Protein AF-A0A849MLE1-F1 (afdb_monomer)

Radius of gyration: 20.06 Å; Cα contacts (8 Å, |Δi|>4): 125; chains: 1; bounding box: 53×53×59 Å

Solvent-accessible surface area (backbone atoms only — not comparable to full-atom values): 7529 Å² total; per-residue (Å²): 143,84,86,78,95,80,87,88,85,88,88,87,87,75,77,70,70,64,56,60,56,48,56,53,25,52,52,44,36,53,53,52,31,57,78,70,49,48,56,81,48,30,40,68,56,78,78,95,58,94,68,62,44,48,36,70,18,39,45,53,51,13,69,70,48,68,85,67,78,53,58,69,59,52,53,45,33,51,36,66,18,47,51,64,89,66,50,100,50,67,89,60,37,68,53,60,59,51,72,56,33,65,90,78,52,53,72,67,56,52,50,50,38,49,52,25,36,49,61,50,75,95,124

pLDDT: mean 81.87, std 16.37, range [41.66, 96.5]

Secondary structure (DSSP, 8-state):
-------------SSHHHHHHHHHHHHHHHHHHHHTTGGGT--SS--SSSSPPSS--HHHHHHHHTTT--HHHHHHHHHH--BTTB-TTTTT-----PPP-BTTB-HHHHHHHHHHHHT----

Sequence (123 aa):
MKKNKMIKLLFAMTTTLLMNNVIAAEGEIEQLSVEHGCVTCHSVTQQKTDAKPVAPSFIDIAKRFHAEGDYEYLVNIIKYGSNPYKSDWKGKITGAAMPPNKGIMSDFEINKLLVAILSLDNK

Structure (mmCIF, N/CA/C/O backbone):
data_AF-A0A849MLE1-F1
#
_entry.id   AF-A0A849MLE1-F1
#
loop_
_atom_site.group_PDB
_atom_site.id
_atom_site.type_symbol
_atom_site.label_atom_id
_atom_site.label_alt_id
_atom_site.label_comp_id
_atom_site.label_asym_id
_atom_site.label_entity_id
_atom_site.label_seq_id
_atom_site.pdbx_PDB_ins_code
_atom_site.Cartn_x
_atom_site.Cartn_y
_atom_site.Cartn_z
_atom_site.occupancy
_atom_site.B_iso_or_equiv
_atom_site.auth_seq_id
_atom_site.auth_comp_id
_atom_site.auth_asym_id
_atom_site.auth_atom_id
_atom_site.pdbx_PDB_model_num
ATOM 1 N N . MET A 1 1 ? -36.958 37.663 -43.784 1.00 43.38 1 MET A N 1
ATOM 2 C CA . MET A 1 1 ? -36.032 36.544 -43.483 1.00 43.38 1 MET A CA 1
ATOM 3 C C . MET A 1 1 ? -34.776 37.079 -42.797 1.00 43.38 1 MET A C 1
ATOM 5 O O . MET A 1 1 ? -33.970 37.690 -43.477 1.00 43.38 1 MET A O 1
ATOM 9 N N . LYS A 1 2 ? -34.608 36.884 -41.481 1.00 41.94 2 LYS A N 1
ATOM 10 C CA . LYS A 1 2 ? -33.319 36.973 -40.754 1.00 41.94 2 LYS A CA 1
ATOM 11 C C . LYS A 1 2 ? -33.474 36.154 -39.465 1.00 41.94 2 LYS A C 1
ATOM 13 O O . LYS A 1 2 ? -34.147 36.591 -38.541 1.00 41.94 2 LYS A O 1
ATOM 18 N N . LYS A 1 3 ? -32.963 34.918 -39.472 1.00 49.25 3 LYS A N 1
ATOM 19 C CA . LYS A 1 3 ? -33.104 33.940 -38.382 1.00 49.25 3 LYS A CA 1
ATOM 20 C C . LYS A 1 3 ? -31.919 34.046 -37.407 1.00 49.25 3 LYS A C 1
ATOM 22 O O . LYS A 1 3 ? -30.772 33.904 -37.810 1.00 49.25 3 LYS A O 1
ATOM 27 N N . ASN A 1 4 ? -32.267 34.306 -36.149 1.00 48.09 4 ASN A N 1
ATOM 28 C CA . ASN A 1 4 ? -31.724 33.799 -34.884 1.00 48.09 4 ASN A CA 1
ATOM 29 C C . ASN A 1 4 ? -30.201 33.849 -34.632 1.00 48.09 4 ASN A C 1
ATOM 31 O O . ASN A 1 4 ? -29.482 32.873 -34.823 1.00 48.09 4 ASN A O 1
ATOM 35 N N . LYS A 1 5 ? -29.752 34.950 -34.012 1.00 53.31 5 LYS A N 1
ATOM 36 C CA . LYS A 1 5 ? -28.573 34.986 -33.128 1.00 53.31 5 LYS A CA 1
ATOM 37 C C . LYS A 1 5 ? -28.968 34.450 -31.745 1.00 53.31 5 LYS A C 1
ATOM 39 O O . LYS A 1 5 ? -29.315 35.255 -30.893 1.00 53.31 5 LYS A O 1
ATOM 44 N N . MET A 1 6 ? -28.980 33.138 -31.501 1.00 54.56 6 MET A N 1
ATOM 45 C CA . MET A 1 6 ? -29.232 32.656 -30.127 1.00 54.56 6 MET A CA 1
ATOM 46 C C . MET A 1 6 ? -28.788 31.215 -29.833 1.00 54.56 6 MET A C 1
ATOM 48 O O . MET A 1 6 ? -29.505 30.477 -29.176 1.00 54.56 6 MET A O 1
ATOM 52 N N . ILE A 1 7 ? -27.612 30.785 -30.301 1.00 52.28 7 ILE A N 1
ATOM 53 C CA . ILE A 1 7 ? -27.029 29.497 -29.870 1.00 52.28 7 ILE A CA 1
ATOM 54 C C . ILE A 1 7 ? -25.506 29.640 -29.755 1.00 52.28 7 ILE A C 1
ATOM 56 O O . ILE A 1 7 ? -24.763 29.226 -30.637 1.00 52.28 7 ILE A O 1
ATOM 60 N N . LYS A 1 8 ? -25.029 30.292 -28.691 1.00 45.34 8 LYS A N 1
ATOM 61 C CA . LYS A 1 8 ? -23.624 30.230 -28.242 1.00 45.34 8 LYS A CA 1
ATOM 62 C C . LYS A 1 8 ? -23.557 30.469 -26.736 1.00 45.34 8 LYS A C 1
ATOM 64 O O . LYS A 1 8 ? -23.021 31.475 -26.295 1.00 45.34 8 LYS A O 1
ATOM 69 N N . LEU A 1 9 ? -24.149 29.581 -25.947 1.00 52.38 9 LEU A N 1
ATOM 70 C CA . LEU A 1 9 ? -23.859 29.509 -24.517 1.00 52.38 9 LEU A CA 1
ATOM 71 C C . LEU A 1 9 ? -24.398 28.182 -23.992 1.00 52.38 9 LEU A C 1
ATOM 73 O O . LEU A 1 9 ? -25.568 28.126 -23.671 1.00 52.38 9 LEU A O 1
ATOM 77 N N . LEU A 1 10 ? -23.611 27.104 -24.012 1.00 50.69 10 LEU A N 1
ATOM 78 C CA . LEU A 1 10 ? -23.817 25.900 -23.184 1.00 50.69 10 LEU A CA 1
ATOM 79 C C . LEU A 1 10 ? -22.711 24.877 -23.512 1.00 50.69 10 LEU A C 1
ATOM 81 O O . LEU A 1 10 ? -22.955 23.845 -24.124 1.00 50.69 10 LEU A O 1
ATOM 85 N N . PHE A 1 11 ? -21.457 25.190 -23.173 1.00 51.34 11 PHE A N 1
ATOM 86 C CA . PHE A 1 11 ? -20.394 24.176 -23.122 1.00 51.34 11 PHE A CA 1
ATOM 87 C C . PHE A 1 11 ? -19.240 24.639 -22.223 1.00 51.34 11 PHE A C 1
ATOM 89 O O . PHE A 1 11 ? -18.154 24.942 -22.700 1.00 51.34 11 PHE A O 1
ATOM 96 N N . ALA A 1 12 ? -19.489 24.788 -20.920 1.00 52.38 12 ALA A N 1
ATOM 97 C CA . ALA A 1 12 ? -18.423 25.041 -19.945 1.00 52.38 12 ALA A CA 1
ATOM 98 C C . ALA A 1 12 ? -18.896 24.757 -18.510 1.00 52.38 12 ALA A C 1
ATOM 100 O O . ALA A 1 12 ? -18.948 25.673 -17.697 1.00 52.38 12 ALA A O 1
ATOM 101 N N . MET A 1 13 ? -19.307 23.523 -18.184 1.00 53.38 13 MET A N 1
ATOM 102 C CA . MET A 1 13 ? -19.577 23.174 -16.779 1.00 53.38 13 MET A CA 1
ATOM 103 C C . MET A 1 13 ? -19.587 21.662 -16.513 1.00 53.38 13 MET A C 1
ATOM 105 O O . MET A 1 13 ? -20.597 21.113 -16.098 1.00 53.38 13 MET A O 1
ATOM 109 N N . THR A 1 14 ? -18.483 20.955 -16.763 1.00 49.88 14 THR A N 1
ATOM 110 C CA . THR A 1 14 ? -18.361 19.542 -16.327 1.00 49.88 14 THR A CA 1
ATOM 111 C C . THR A 1 14 ? -16.978 19.138 -15.808 1.00 49.88 14 THR A C 1
ATOM 113 O O . THR A 1 14 ? -16.848 18.065 -15.231 1.00 49.88 14 THR A O 1
ATOM 116 N N . THR A 1 15 ? -15.943 19.974 -15.913 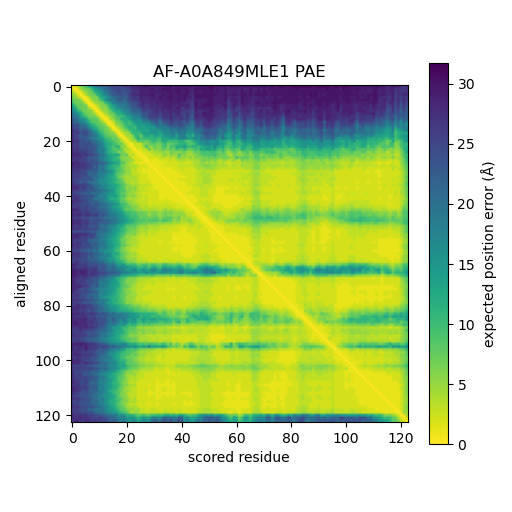1.00 51.53 15 THR A N 1
ATOM 117 C CA . THR A 1 15 ? -14.569 19.591 -15.531 1.00 51.53 15 THR A CA 1
ATOM 118 C C . THR A 1 15 ? -14.224 19.750 -14.046 1.00 51.53 15 THR A C 1
ATOM 120 O O . THR A 1 15 ? -13.196 19.237 -13.614 1.00 51.53 15 THR A O 1
ATOM 123 N N . THR A 1 16 ? -15.056 20.406 -13.234 1.00 52.31 16 THR A N 1
ATOM 124 C CA . THR A 1 16 ? -14.696 20.750 -11.844 1.00 52.31 16 THR A CA 1
ATOM 125 C C . THR A 1 16 ? -14.888 19.608 -10.837 1.00 52.31 16 THR A C 1
ATOM 127 O O . THR A 1 16 ? -14.253 19.613 -9.788 1.00 52.31 16 THR A O 1
ATOM 130 N N . LEU A 1 17 ? -15.734 18.611 -11.127 1.00 52.28 17 LEU A N 1
ATOM 131 C CA . LEU A 1 17 ? -16.076 17.564 -10.149 1.00 52.28 17 LEU A CA 1
ATOM 132 C C . LEU A 1 17 ? -14.972 16.507 -9.969 1.00 52.28 17 LEU A C 1
ATOM 134 O O . LEU A 1 17 ? -14.841 15.929 -8.893 1.00 52.28 17 LEU A O 1
ATOM 138 N N . LEU A 1 18 ? -14.165 16.262 -11.005 1.00 53.25 18 LEU A N 1
ATOM 139 C CA . LEU A 1 18 ? -13.108 15.245 -10.964 1.00 53.25 18 LEU A CA 1
ATOM 140 C C . LEU A 1 18 ? -11.900 15.693 -10.130 1.00 53.25 18 LEU A C 1
ATOM 142 O O . LEU A 1 18 ? -11.274 14.867 -9.478 1.00 53.25 18 LEU A O 1
ATOM 146 N N . MET A 1 19 ? -11.593 16.994 -10.090 1.00 56.50 19 MET A N 1
ATOM 147 C CA . MET A 1 19 ? -10.406 17.486 -9.375 1.00 56.50 19 MET A CA 1
ATOM 148 C C . MET A 1 19 ? -10.553 17.450 -7.850 1.00 56.50 19 MET A C 1
ATOM 150 O O . MET A 1 19 ? -9.574 17.189 -7.158 1.00 56.50 19 MET A O 1
ATOM 154 N N . ASN A 1 20 ? -11.766 17.635 -7.320 1.00 60.75 20 ASN A N 1
ATOM 155 C CA . ASN A 1 20 ? -11.996 17.600 -5.870 1.00 60.75 20 ASN A CA 1
ATOM 156 C C . ASN A 1 20 ? -11.761 16.206 -5.269 1.00 60.75 20 ASN A C 1
ATOM 158 O O . ASN A 1 20 ? -11.248 16.101 -4.160 1.00 60.75 20 ASN A O 1
ATOM 162 N N . ASN A 1 21 ? -12.110 15.145 -6.003 1.00 61.41 21 ASN A N 1
ATOM 163 C CA . ASN A 1 21 ? -11.928 13.772 -5.528 1.00 61.41 21 ASN A CA 1
ATOM 164 C C . ASN A 1 21 ? -10.449 13.357 -5.513 1.00 61.41 21 ASN A C 1
ATOM 166 O O . ASN A 1 21 ? -10.034 12.641 -4.609 1.00 61.41 21 ASN A O 1
ATOM 170 N N . VAL A 1 22 ? -9.643 13.850 -6.461 1.00 67.31 22 VAL A N 1
ATOM 171 C CA . VAL A 1 22 ? -8.198 13.565 -6.510 1.00 67.31 22 VAL A CA 1
ATOM 172 C C . VAL A 1 22 ? -7.466 14.225 -5.340 1.00 67.31 22 VAL A C 1
ATOM 174 O O . VAL A 1 22 ? -6.704 13.555 -4.656 1.00 67.31 22 VAL A O 1
ATOM 177 N N . ILE A 1 23 ? -7.749 15.500 -5.050 1.00 69.56 23 ILE A N 1
ATOM 178 C CA . ILE A 1 23 ? -7.109 16.222 -3.934 1.00 69.56 23 ILE A CA 1
ATOM 179 C C . ILE A 1 23 ? -7.458 15.572 -2.585 1.00 69.56 23 ILE A C 1
ATOM 181 O O . ILE A 1 23 ? -6.599 15.443 -1.715 1.00 69.56 23 ILE A O 1
ATOM 185 N N . ALA A 1 24 ? -8.711 15.140 -2.409 1.00 71.81 24 ALA A N 1
ATOM 186 C CA . ALA A 1 24 ? -9.130 14.435 -1.201 1.00 71.81 24 ALA A CA 1
ATOM 187 C C . ALA A 1 24 ? -8.426 13.074 -1.057 1.00 71.81 24 ALA A C 1
ATOM 189 O O . ALA A 1 24 ? -7.926 12.765 0.021 1.00 71.81 24 ALA A O 1
ATOM 190 N N . ALA A 1 25 ? -8.326 12.296 -2.141 1.00 76.31 25 ALA A N 1
ATOM 191 C CA . ALA A 1 25 ? -7.626 11.012 -2.131 1.00 76.31 25 ALA A CA 1
ATOM 192 C C . ALA A 1 25 ? -6.124 11.171 -1.834 1.00 76.31 25 ALA A C 1
ATOM 194 O O . ALA A 1 25 ? -5.580 10.424 -1.025 1.00 76.31 25 ALA A O 1
ATOM 195 N N . GLU A 1 26 ? -5.457 12.162 -2.431 1.00 77.31 26 GLU A N 1
ATOM 196 C CA . GLU A 1 26 ? -4.043 12.454 -2.164 1.00 77.31 26 GLU A CA 1
ATOM 197 C C . GLU A 1 26 ? -3.799 12.809 -0.691 1.00 77.31 26 GLU A C 1
ATOM 199 O O . GLU A 1 26 ? -2.882 12.258 -0.080 1.00 77.31 26 GLU A O 1
ATOM 204 N N . GLY A 1 27 ? -4.653 13.650 -0.094 1.00 83.75 27 GLY A N 1
ATOM 205 C CA . GLY A 1 27 ? -4.554 14.000 1.327 1.00 83.75 27 GLY A CA 1
ATOM 206 C C . GLY A 1 27 ? -4.790 12.812 2.267 1.00 83.75 27 GLY A C 1
ATOM 207 O O . GLY A 1 27 ? -4.111 12.679 3.284 1.00 83.75 27 GLY A O 1
ATOM 208 N N . GLU A 1 28 ? -5.716 11.912 1.925 1.00 87.25 28 GLU A N 1
ATOM 209 C CA . GLU A 1 28 ? -5.966 10.692 2.705 1.00 87.25 28 GLU A CA 1
ATOM 210 C C . GLU A 1 28 ? -4.815 9.689 2.611 1.00 87.25 28 GLU A C 1
ATOM 212 O O . GLU A 1 28 ? -4.440 9.090 3.624 1.00 87.25 28 GLU A O 1
ATOM 217 N N . ILE A 1 29 ? -4.234 9.530 1.416 1.00 88.12 29 ILE A N 1
ATOM 218 C CA . ILE A 1 29 ? -3.031 8.722 1.224 1.00 88.12 29 ILE A CA 1
ATOM 219 C C . ILE A 1 29 ? -1.906 9.303 2.065 1.00 88.12 29 ILE A C 1
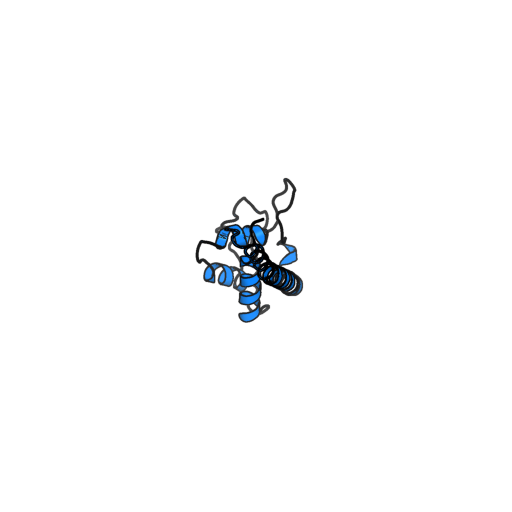ATOM 221 O O . ILE A 1 29 ? -1.323 8.561 2.846 1.00 88.12 29 ILE A O 1
ATOM 225 N N . GLU A 1 30 ? -1.609 10.598 1.952 1.00 91.44 30 GLU A N 1
ATOM 226 C CA . GLU A 1 30 ? -0.531 11.240 2.708 1.00 91.44 30 GLU A CA 1
ATOM 227 C C . GLU A 1 30 ? -0.689 11.010 4.215 1.00 91.44 30 GLU A C 1
ATOM 229 O O . GLU A 1 30 ? 0.222 10.477 4.848 1.00 91.44 30 GLU A O 1
ATOM 234 N N . GLN A 1 31 ? -1.860 11.319 4.776 1.00 92.75 31 GLN A N 1
ATOM 235 C CA . GLN A 1 31 ? -2.091 11.217 6.214 1.00 92.75 31 GLN A CA 1
ATOM 236 C C . GLN A 1 31 ? -1.914 9.782 6.735 1.00 92.75 31 GLN A C 1
ATOM 238 O O . GLN A 1 31 ? -1.069 9.535 7.598 1.00 92.75 31 GLN A O 1
ATOM 243 N N . LEU A 1 32 ? -2.685 8.826 6.207 1.00 94.31 32 LEU A N 1
ATOM 244 C CA . LEU A 1 32 ? -2.712 7.460 6.744 1.00 94.31 32 LEU A CA 1
ATOM 245 C C . LEU A 1 32 ? -1.432 6.686 6.412 1.00 94.31 32 LEU A C 1
ATOM 247 O O . LEU A 1 32 ? -0.966 5.878 7.216 1.00 94.31 32 LEU A O 1
ATOM 251 N N . SER A 1 33 ? -0.834 6.929 5.241 1.00 92.94 33 SER A N 1
ATOM 252 C CA . SER A 1 33 ? 0.397 6.234 4.850 1.00 92.94 33 SER A CA 1
ATOM 253 C C . SER A 1 33 ? 1.622 6.709 5.635 1.00 92.94 33 SER A C 1
ATOM 255 O O . SER A 1 33 ? 2.539 5.914 5.850 1.00 92.94 33 SER A O 1
ATOM 257 N N . VAL A 1 34 ? 1.641 7.967 6.091 1.00 93.94 34 VAL A N 1
ATOM 258 C CA . VAL A 1 34 ? 2.678 8.486 6.993 1.00 93.94 34 VAL A CA 1
ATOM 259 C C . VAL A 1 34 ? 2.451 7.981 8.415 1.00 93.94 34 VAL A C 1
ATOM 261 O O . VAL A 1 34 ? 3.381 7.445 9.014 1.00 93.94 34 VAL A O 1
ATOM 264 N N . GLU A 1 35 ? 1.226 8.095 8.934 1.00 95.00 35 GLU A N 1
ATOM 265 C CA . GLU A 1 35 ? 0.878 7.703 10.307 1.00 95.00 35 GLU A CA 1
ATOM 266 C C . GLU A 1 35 ? 1.183 6.227 10.595 1.00 95.00 35 GLU A C 1
ATOM 268 O O . GLU A 1 35 ? 1.726 5.894 11.649 1.00 95.00 35 GLU A O 1
ATOM 273 N N . HIS A 1 36 ? 0.918 5.346 9.628 1.00 94.62 36 HIS A N 1
ATOM 274 C CA . HIS A 1 36 ? 1.161 3.908 9.762 1.00 94.62 36 HIS A CA 1
ATOM 275 C C . HIS A 1 36 ? 2.455 3.429 9.083 1.00 94.62 36 HIS A C 1
ATOM 277 O O . HIS A 1 36 ? 2.679 2.227 8.946 1.00 94.62 36 HIS A O 1
ATOM 283 N N . GLY A 1 37 ? 3.327 4.348 8.650 1.00 93.12 37 GLY A N 1
ATOM 284 C CA . GLY A 1 37 ? 4.651 4.020 8.109 1.00 93.12 37 GLY A CA 1
ATOM 285 C C . GLY A 1 37 ? 4.647 3.288 6.762 1.00 93.12 37 GLY A C 1
ATOM 286 O O . GLY A 1 37 ? 5.667 2.731 6.355 1.00 93.12 37 GLY A O 1
ATOM 287 N N . CYS A 1 38 ? 3.535 3.286 6.023 1.00 95.12 38 CYS A N 1
ATOM 288 C CA . CYS A 1 38 ? 3.456 2.650 4.707 1.00 95.12 38 CYS A CA 1
ATOM 289 C C . CYS A 1 38 ? 4.475 3.260 3.724 1.00 95.12 38 CYS A C 1
ATOM 291 O O . CYS A 1 38 ? 5.067 2.543 2.910 1.00 95.12 38 CYS A O 1
ATOM 293 N N . VAL A 1 39 ? 4.735 4.568 3.844 1.00 94.50 39 VAL A N 1
ATOM 294 C CA . VAL A 1 39 ? 5.693 5.301 2.994 1.00 94.50 39 VAL A CA 1
ATOM 295 C C . VAL A 1 39 ? 7.160 4.945 3.235 1.00 94.50 39 VAL A C 1
ATOM 297 O O . VAL A 1 39 ? 8.024 5.349 2.461 1.00 94.50 39 VAL A O 1
ATOM 300 N N . THR A 1 40 ? 7.474 4.158 4.269 1.00 93.44 40 THR A N 1
ATOM 301 C CA . THR A 1 40 ? 8.834 3.633 4.470 1.00 93.44 40 THR A CA 1
ATOM 302 C C . THR A 1 40 ? 9.259 2.711 3.324 1.00 93.44 40 THR A C 1
ATOM 304 O O . THR A 1 40 ? 10.439 2.654 2.984 1.00 93.44 40 THR A O 1
ATOM 307 N N . CYS A 1 41 ? 8.302 2.012 2.707 1.00 94.50 41 CYS A N 1
ATOM 308 C CA . CYS A 1 41 ? 8.569 1.063 1.624 1.00 94.50 41 CYS A CA 1
ATOM 309 C C . CYS A 1 41 ? 7.833 1.409 0.324 1.00 94.50 41 CYS A C 1
ATOM 311 O O . CYS A 1 41 ? 8.325 1.074 -0.756 1.00 94.50 41 CYS A O 1
ATOM 313 N N . HIS A 1 42 ? 6.664 2.049 0.417 1.00 94.50 42 HIS A N 1
ATOM 314 C CA . HIS A 1 42 ? 5.839 2.412 -0.731 1.00 94.50 42 HIS A CA 1
ATOM 315 C C . HIS A 1 42 ? 6.034 3.876 -1.114 1.00 94.50 42 HIS A C 1
ATOM 317 O O . HIS A 1 42 ? 5.972 4.770 -0.278 1.00 94.50 42 HIS A O 1
ATOM 323 N N . SER A 1 43 ? 6.203 4.138 -2.404 1.00 93.31 43 SER A N 1
ATOM 324 C CA . SER A 1 43 ? 6.086 5.485 -2.957 1.00 93.31 43 SER A CA 1
ATOM 325 C C . SER A 1 43 ? 4.680 5.710 -3.511 1.00 93.31 43 SER A C 1
ATOM 327 O O . SER A 1 43 ? 4.014 4.769 -3.940 1.00 93.31 43 SER A O 1
ATOM 329 N N . VAL A 1 44 ? 4.227 6.965 -3.561 1.00 91.31 44 VAL A N 1
ATOM 330 C CA . VAL A 1 44 ? 2.968 7.299 -4.252 1.00 91.31 44 VAL A CA 1
ATOM 331 C C . VAL A 1 44 ? 3.101 6.992 -5.747 1.00 91.31 44 VAL A C 1
ATOM 333 O O . VAL A 1 44 ? 2.279 6.282 -6.321 1.00 91.31 44 VAL A O 1
ATOM 336 N N . THR A 1 45 ? 4.187 7.463 -6.363 1.00 90.56 45 THR A N 1
ATOM 337 C CA . THR A 1 45 ? 4.485 7.312 -7.793 1.00 90.56 45 THR A CA 1
ATOM 338 C C . THR A 1 45 ? 5.607 6.304 -8.043 1.00 90.56 45 THR A C 1
ATOM 340 O O . THR A 1 45 ? 6.354 5.942 -7.133 1.00 90.56 45 THR A O 1
ATOM 343 N N . GLN A 1 46 ? 5.748 5.840 -9.286 1.00 86.94 46 GLN A N 1
ATOM 344 C CA . GLN A 1 46 ? 6.861 4.975 -9.684 1.00 86.94 46 GLN A CA 1
ATOM 345 C C . GLN A 1 46 ? 8.211 5.694 -9.538 1.00 86.94 46 GLN A C 1
ATOM 347 O O . GLN A 1 46 ? 8.350 6.870 -9.887 1.00 86.94 46 GLN A O 1
ATOM 352 N N . GLN A 1 47 ? 9.230 4.969 -9.074 1.00 83.56 47 GLN A N 1
ATOM 353 C CA . GLN A 1 47 ? 10.600 5.478 -9.042 1.00 83.56 47 GLN A CA 1
ATOM 354 C C . GLN A 1 47 ? 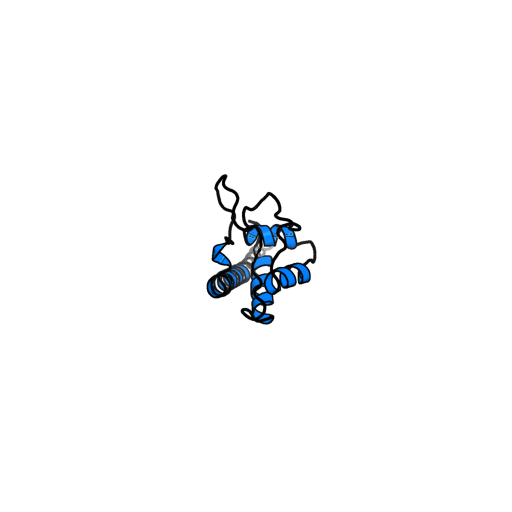11.159 5.584 -10.467 1.00 83.56 47 GLN A C 1
ATOM 356 O O . GLN A 1 47 ? 11.054 4.649 -11.254 1.00 83.56 47 GLN A O 1
ATOM 361 N N . LYS A 1 48 ? 11.798 6.712 -10.796 1.00 85.44 48 LYS A N 1
ATOM 362 C CA . LYS A 1 48 ? 12.441 6.948 -12.103 1.00 85.44 48 LYS A CA 1
ATOM 363 C C . LYS A 1 48 ? 13.903 6.492 -12.104 1.00 85.44 48 LYS A C 1
ATOM 365 O O . LYS A 1 48 ? 14.791 7.253 -12.474 1.00 85.44 48 LYS A O 1
ATOM 370 N N . THR A 1 49 ? 14.160 5.287 -11.606 1.00 88.06 49 THR A N 1
ATOM 371 C CA . THR A 1 49 ? 15.511 4.720 -11.510 1.00 88.06 49 THR A CA 1
ATOM 372 C C . THR A 1 49 ? 15.496 3.280 -12.000 1.00 88.06 49 THR A C 1
ATOM 374 O O . THR A 1 49 ? 14.467 2.618 -11.892 1.00 88.06 49 THR A O 1
ATOM 377 N N . ASP A 1 50 ? 16.640 2.775 -12.458 1.00 85.50 50 ASP A N 1
ATOM 378 C CA . ASP A 1 50 ? 16.776 1.369 -12.865 1.00 85.50 50 ASP A CA 1
ATOM 379 C C . ASP A 1 50 ? 16.789 0.394 -11.670 1.00 85.50 50 ASP A C 1
ATOM 381 O O . ASP A 1 50 ? 16.700 -0.824 -11.845 1.00 85.50 50 ASP A O 1
ATOM 385 N N . ALA A 1 51 ? 16.900 0.907 -10.438 1.00 90.06 51 ALA A N 1
ATOM 386 C CA . ALA A 1 51 ? 16.818 0.094 -9.236 1.00 90.06 51 ALA A CA 1
ATOM 387 C C . ALA A 1 51 ? 15.371 -0.351 -8.976 1.00 90.06 51 ALA A C 1
ATOM 389 O O . ALA A 1 51 ? 14.424 0.430 -9.064 1.00 90.06 51 ALA A O 1
ATOM 390 N N . LYS A 1 52 ? 15.204 -1.623 -8.599 1.00 91.00 52 LYS A N 1
ATOM 391 C CA . LYS A 1 52 ? 13.900 -2.157 -8.194 1.00 91.00 52 LYS A CA 1
ATOM 392 C C . LYS A 1 52 ? 13.463 -1.524 -6.866 1.00 91.00 52 LYS A C 1
ATOM 394 O O . LYS A 1 52 ? 14.247 -1.558 -5.911 1.00 91.00 52 LYS A O 1
ATOM 399 N N . PRO A 1 53 ? 12.221 -1.023 -6.760 1.00 92.31 53 PRO A N 1
ATOM 400 C CA . PRO A 1 53 ? 11.729 -0.434 -5.522 1.00 92.31 53 PRO A CA 1
ATOM 401 C C . PRO A 1 53 ? 11.548 -1.501 -4.432 1.00 92.31 53 PRO A C 1
ATOM 403 O O . PRO A 1 53 ? 11.459 -2.699 -4.717 1.00 92.31 53 PRO A O 1
ATOM 406 N N . VAL A 1 54 ? 11.485 -1.071 -3.169 1.00 93.00 54 VAL A N 1
ATOM 407 C CA . VAL A 1 54 ? 11.267 -1.974 -2.023 1.00 93.00 54 VAL A CA 1
ATOM 408 C C . VAL A 1 54 ? 9.871 -2.590 -2.073 1.00 93.00 54 VAL A C 1
ATOM 410 O O . VAL A 1 54 ? 9.724 -3.793 -1.878 1.00 93.00 54 VAL A O 1
ATOM 413 N N . ALA A 1 55 ? 8.860 -1.791 -2.396 1.00 93.69 55 ALA A N 1
ATOM 414 C CA . ALA A 1 55 ? 7.477 -2.216 -2.553 1.00 93.69 55 ALA A CA 1
ATOM 415 C C . ALA A 1 55 ? 6.867 -1.552 -3.806 1.00 93.69 55 ALA A C 1
ATOM 417 O O . ALA A 1 55 ? 7.453 -0.600 -4.330 1.00 93.69 55 ALA A O 1
ATOM 418 N N . PRO A 1 56 ? 5.736 -2.046 -4.345 1.00 93.31 56 PRO A N 1
ATOM 419 C CA . PRO A 1 56 ? 5.087 -1.396 -5.484 1.00 93.31 56 PRO A CA 1
ATOM 420 C C . PRO A 1 56 ? 4.624 0.015 -5.114 1.00 93.31 56 PRO A C 1
ATOM 422 O O . PRO A 1 56 ? 4.239 0.260 -3.968 1.00 93.31 56 PRO A O 1
ATOM 425 N N . SER A 1 57 ? 4.617 0.936 -6.078 1.00 94.62 57 SER A N 1
ATOM 426 C CA . SER A 1 57 ? 4.031 2.253 -5.828 1.00 94.62 57 SER A CA 1
ATOM 427 C C . SER A 1 57 ? 2.512 2.153 -5.649 1.00 94.62 57 SER A C 1
ATOM 429 O O . SER A 1 57 ? 1.884 1.216 -6.149 1.00 94.62 57 SER A O 1
ATOM 431 N N . PHE A 1 58 ? 1.894 3.117 -4.965 1.00 94.44 58 PHE A N 1
ATOM 432 C CA . PHE A 1 58 ? 0.433 3.160 -4.845 1.00 94.44 58 PHE A CA 1
ATOM 433 C C . PHE A 1 58 ? -0.247 3.272 -6.214 1.00 94.44 58 PHE A C 1
ATOM 435 O O . PHE A 1 58 ? -1.253 2.604 -6.438 1.00 94.44 58 PHE A O 1
ATOM 442 N N . ILE A 1 59 ? 0.350 3.997 -7.167 1.00 92.44 59 ILE A N 1
ATOM 443 C CA . ILE A 1 59 ? -0.125 4.018 -8.559 1.00 92.44 59 ILE A CA 1
ATOM 444 C C . ILE A 1 59 ? -0.037 2.633 -9.217 1.00 92.44 59 ILE A C 1
ATOM 446 O O . ILE A 1 59 ? -0.945 2.254 -9.951 1.00 92.44 59 ILE A O 1
ATOM 450 N N . ASP A 1 60 ? 1.019 1.851 -8.975 1.00 91.94 60 ASP A N 1
ATOM 451 C CA . ASP A 1 60 ? 1.103 0.488 -9.524 1.00 91.94 60 ASP A CA 1
ATOM 452 C C . ASP A 1 60 ? 0.028 -0.426 -8.938 1.00 91.94 60 ASP A C 1
ATOM 454 O O . ASP A 1 60 ? -0.573 -1.217 -9.666 1.00 91.94 60 ASP A O 1
ATOM 458 N N . ILE A 1 61 ? -0.231 -0.302 -7.633 1.00 92.81 61 ILE A N 1
ATOM 459 C CA . ILE A 1 61 ? -1.307 -1.026 -6.950 1.00 92.81 61 ILE A CA 1
ATOM 460 C C . ILE A 1 61 ? -2.657 -0.645 -7.567 1.00 92.81 61 ILE A C 1
ATOM 462 O O . ILE A 1 61 ? -3.403 -1.533 -7.975 1.00 92.81 61 ILE A O 1
ATOM 466 N N . ALA A 1 62 ? -2.942 0.651 -7.714 1.00 92.25 62 ALA A N 1
ATOM 467 C CA . ALA A 1 62 ? -4.162 1.132 -8.357 1.00 92.25 62 ALA A CA 1
ATOM 468 C C . ALA A 1 62 ? -4.310 0.544 -9.769 1.00 92.25 62 ALA A C 1
ATOM 470 O O . ALA A 1 62 ? -5.299 -0.123 -10.062 1.00 92.25 62 ALA A O 1
ATOM 471 N N . LYS A 1 63 ? -3.273 0.662 -10.610 1.00 89.81 63 LYS A N 1
ATOM 472 C CA . LYS A 1 63 ? -3.236 0.097 -11.973 1.00 89.81 63 LYS A CA 1
ATOM 473 C C . LYS A 1 63 ? -3.537 -1.394 -12.012 1.00 89.81 63 LYS A C 1
ATOM 475 O O . LYS A 1 63 ? -4.271 -1.845 -12.887 1.00 89.81 63 LYS A O 1
ATOM 480 N N . ARG A 1 64 ? -2.943 -2.156 -11.094 1.00 89.19 64 ARG A N 1
ATOM 481 C CA . ARG A 1 64 ? -3.078 -3.614 -11.037 1.00 89.19 64 ARG A CA 1
ATOM 482 C C . ARG A 1 64 ? -4.494 -4.042 -10.658 1.00 89.19 64 ARG A C 1
ATOM 484 O O . ARG A 1 64 ? -4.980 -5.007 -11.236 1.00 89.19 64 ARG A O 1
ATOM 491 N N . PHE A 1 65 ? -5.123 -3.353 -9.705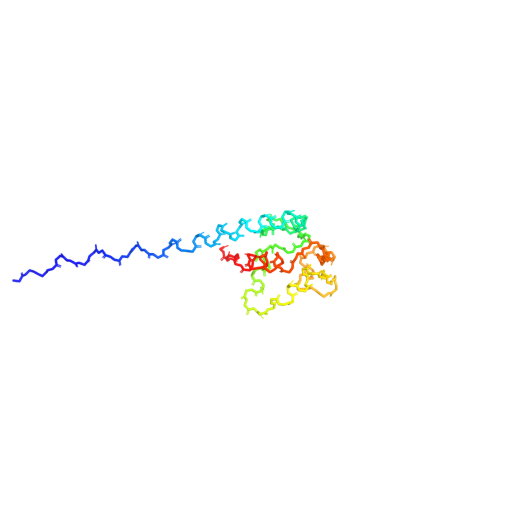 1.00 89.75 65 PHE A N 1
ATOM 492 C CA . PHE A 1 65 ? -6.325 -3.848 -9.023 1.00 89.75 65 PHE A CA 1
ATOM 493 C C . PHE A 1 65 ? -7.620 -3.091 -9.343 1.00 89.75 65 PHE A C 1
ATOM 495 O O . PHE A 1 65 ? -8.692 -3.561 -8.969 1.00 89.75 65 PHE A O 1
ATOM 502 N N . HIS A 1 66 ? -7.565 -1.979 -10.083 1.00 80.31 66 HIS A N 1
ATOM 503 C CA . HIS A 1 66 ? -8.748 -1.186 -10.447 1.00 80.31 66 HIS A CA 1
ATOM 504 C C . HIS A 1 66 ? -9.835 -1.988 -11.200 1.00 80.31 66 HIS A C 1
ATOM 506 O O . HIS A 1 66 ? -11.011 -1.645 -11.124 1.00 80.31 66 HIS A O 1
ATOM 512 N N . ALA A 1 67 ? -9.468 -3.062 -11.912 1.00 66.81 67 ALA A N 1
ATOM 513 C CA . ALA A 1 67 ? -10.384 -3.832 -12.763 1.00 66.81 67 ALA A CA 1
ATOM 514 C C . ALA A 1 67 ? -10.753 -5.237 -12.242 1.00 66.81 67 ALA A C 1
ATOM 516 O O . ALA A 1 67 ? -11.637 -5.867 -12.818 1.00 66.81 67 ALA A O 1
ATOM 517 N N . GLU A 1 68 ? -10.093 -5.751 -11.195 1.00 64.31 68 GLU A N 1
ATOM 518 C CA . GLU A 1 68 ? -10.121 -7.198 -10.886 1.00 64.31 68 GLU A CA 1
ATOM 519 C C . GLU A 1 68 ? -10.972 -7.599 -9.673 1.00 64.31 68 GLU A C 1
ATOM 521 O O . GLU A 1 68 ? -11.184 -8.782 -9.446 1.00 64.31 68 GLU A O 1
ATOM 526 N N . GLY A 1 69 ? -11.538 -6.651 -8.920 1.00 63.59 69 GLY A N 1
ATOM 527 C CA . GLY A 1 69 ? -12.442 -6.983 -7.806 1.00 63.59 69 GLY A CA 1
ATOM 528 C C . GLY A 1 69 ? -11.755 -7.593 -6.573 1.00 63.59 69 GLY A C 1
ATOM 529 O O . GLY A 1 69 ? -12.433 -8.000 -5.635 1.00 63.59 69 GLY A O 1
ATOM 530 N N . ASP A 1 70 ? -10.423 -7.582 -6.516 1.00 86.94 70 ASP A N 1
ATOM 531 C CA . ASP A 1 70 ? -9.606 -8.168 -5.441 1.00 86.94 70 ASP A CA 1
ATOM 532 C C . ASP A 1 70 ? -9.489 -7.276 -4.185 1.00 86.94 70 ASP A C 1
ATOM 534 O O . ASP A 1 70 ? -8.464 -7.236 -3.498 1.00 86.94 70 ASP A O 1
ATOM 538 N N . TYR A 1 71 ? -10.547 -6.539 -3.847 1.00 90.50 71 TYR A N 1
ATOM 539 C CA . TYR A 1 71 ? -10.531 -5.607 -2.717 1.00 90.50 71 TYR A CA 1
ATOM 540 C C . TYR A 1 71 ? -10.288 -6.324 -1.380 1.00 90.50 71 TYR A C 1
ATOM 542 O O . TYR A 1 71 ? -9.427 -5.919 -0.600 1.00 90.50 71 TYR A O 1
ATOM 550 N N . GLU A 1 72 ? -10.987 -7.435 -1.127 1.00 92.25 72 GLU A N 1
ATOM 551 C CA . GLU A 1 72 ? -10.802 -8.226 0.100 1.00 92.25 72 GLU A CA 1
ATOM 552 C C 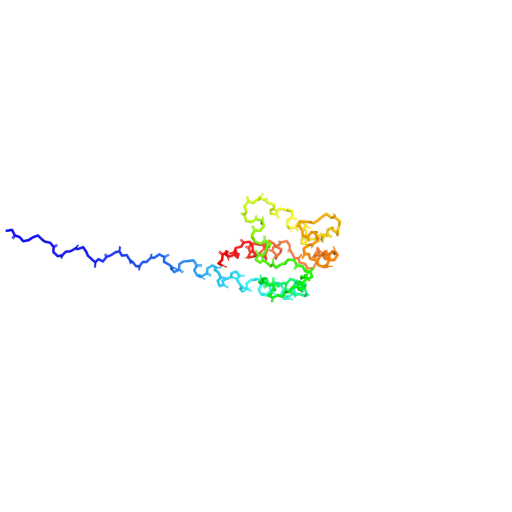. GLU A 1 72 ? -9.390 -8.812 0.212 1.00 92.25 72 GLU A C 1
ATOM 554 O O . GLU A 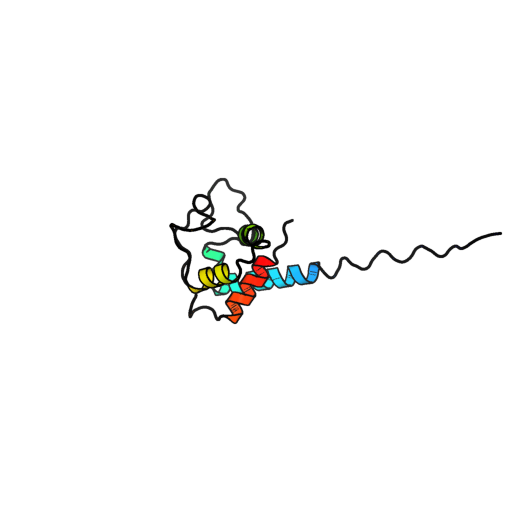1 72 ? -8.835 -8.912 1.308 1.00 92.25 72 GLU A O 1
ATOM 559 N N . TYR A 1 73 ? -8.781 -9.173 -0.918 1.00 91.62 73 TYR A N 1
ATOM 560 C CA . TYR A 1 73 ? -7.396 -9.629 -0.956 1.00 91.62 73 TYR A CA 1
ATOM 561 C C . TYR A 1 73 ? -6.437 -8.522 -0.502 1.00 9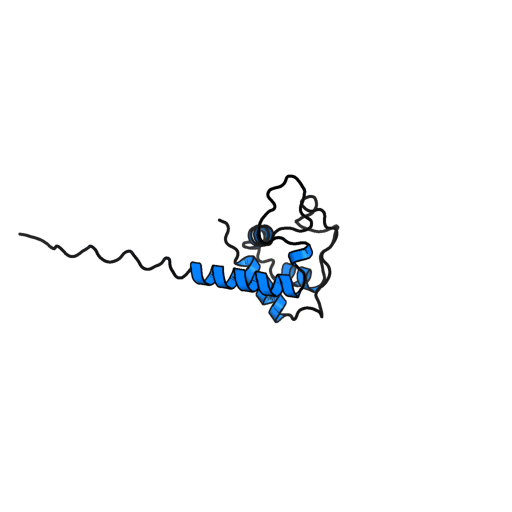1.62 73 TYR A C 1
ATOM 563 O O . TYR A 1 73 ? -5.580 -8.766 0.350 1.00 91.62 73 TYR A O 1
ATOM 571 N N . LEU A 1 74 ? -6.624 -7.292 -0.989 1.00 93.56 74 LEU A N 1
ATOM 572 C CA . LEU A 1 74 ? -5.822 -6.140 -0.572 1.00 93.56 74 LEU A CA 1
ATOM 573 C C . LEU A 1 74 ? -6.032 -5.790 0.903 1.00 93.56 74 LEU A C 1
ATOM 575 O O . LEU A 1 74 ? -5.055 -5.572 1.620 1.00 93.56 74 LEU A O 1
ATOM 579 N N . VAL A 1 75 ? -7.276 -5.825 1.392 1.00 95.44 75 VAL A N 1
ATOM 580 C CA . VAL A 1 75 ? -7.570 -5.662 2.825 1.00 95.44 75 VAL A CA 1
ATOM 581 C C . VAL A 1 75 ? -6.828 -6.714 3.652 1.00 95.44 75 VAL A C 1
ATOM 583 O O . VAL A 1 75 ? -6.213 -6.381 4.668 1.00 95.44 75 VAL A O 1
ATOM 586 N N . ASN A 1 76 ? -6.833 -7.977 3.218 1.00 94.81 76 ASN A N 1
ATOM 587 C CA . ASN A 1 76 ? -6.121 -9.048 3.909 1.00 94.81 76 ASN A CA 1
ATOM 588 C C . ASN A 1 76 ? -4.603 -8.848 3.896 1.00 94.81 76 ASN A C 1
ATOM 590 O O . ASN A 1 76 ? -3.969 -9.071 4.927 1.00 94.81 76 ASN A O 1
ATOM 594 N N . ILE A 1 77 ? -4.018 -8.378 2.791 1.00 94.50 77 ILE A N 1
ATOM 595 C CA . ILE A 1 77 ? -2.591 -8.033 2.750 1.00 94.50 77 ILE A CA 1
ATOM 596 C C . ILE A 1 77 ? -2.264 -6.917 3.741 1.00 94.50 77 ILE A C 1
ATOM 598 O O . ILE A 1 77 ? -1.286 -7.031 4.476 1.00 94.50 77 ILE A O 1
ATOM 602 N N . ILE A 1 78 ? -3.081 -5.864 3.816 1.00 95.19 78 ILE A N 1
ATOM 603 C CA . ILE A 1 78 ? -2.825 -4.762 4.752 1.00 95.19 78 ILE A CA 1
ATOM 604 C C . ILE A 1 78 ? -2.922 -5.257 6.202 1.00 95.19 78 ILE A C 1
ATOM 606 O O . ILE A 1 78 ? -2.044 -4.968 7.018 1.00 95.19 78 ILE A O 1
ATOM 610 N N . LYS A 1 79 ? -3.946 -6.057 6.525 1.00 96.25 79 LYS A N 1
ATOM 611 C CA . LYS A 1 79 ? -4.157 -6.588 7.881 1.00 96.25 79 LYS A CA 1
ATOM 612 C C . LYS A 1 79 ? -3.077 -7.579 8.304 1.00 96.25 79 LYS A C 1
ATOM 614 O O . LYS A 1 79 ? -2.573 -7.490 9.423 1.00 96.25 79 LYS A O 1
ATOM 619 N N . TYR A 1 80 ? -2.747 -8.531 7.442 1.00 95.44 80 TYR A N 1
ATOM 620 C CA . TYR A 1 80 ? -1.993 -9.729 7.820 1.00 95.44 80 TYR A CA 1
ATOM 621 C C . TYR A 1 80 ? -0.599 -9.810 7.196 1.00 95.44 80 TYR A C 1
ATOM 623 O O . TYR A 1 80 ? 0.152 -10.732 7.511 1.00 95.44 80 TYR A O 1
ATOM 631 N N . GLY A 1 81 ? -0.232 -8.831 6.375 1.00 93.12 81 GLY A N 1
ATOM 632 C CA . GLY A 1 81 ? 1.028 -8.806 5.654 1.00 93.12 81 GLY A CA 1
ATOM 633 C C . GLY A 1 81 ? 0.982 -9.601 4.349 1.00 93.12 81 GLY A C 1
ATOM 634 O O . GLY A 1 81 ? 0.009 -10.289 4.030 1.00 93.12 81 GLY A O 1
ATOM 635 N N . SER A 1 82 ? 2.060 -9.502 3.572 1.00 90.50 82 SER A N 1
ATOM 636 C CA . SER A 1 82 ? 2.195 -10.201 2.289 1.00 90.50 82 SER A CA 1
ATOM 637 C C . SER A 1 82 ? 3.120 -11.412 2.388 1.00 90.50 82 SER A C 1
ATOM 639 O O . SER A 1 82 ? 4.004 -11.491 3.242 1.00 90.50 82 SER A O 1
ATOM 641 N N . ASN A 1 83 ? 2.922 -12.380 1.491 1.00 82.94 83 ASN A N 1
ATOM 642 C CA . ASN A 1 83 ? 3.771 -13.562 1.414 1.00 82.94 83 ASN A CA 1
ATOM 643 C C . ASN A 1 83 ? 4.952 -13.321 0.446 1.00 82.94 83 ASN A C 1
ATOM 645 O O . ASN A 1 83 ? 4.704 -13.055 -0.734 1.00 82.94 83 ASN A O 1
ATOM 649 N N . PRO A 1 84 ? 6.217 -13.514 0.876 1.00 74.50 84 PRO A N 1
ATOM 650 C CA . PRO A 1 84 ? 7.400 -13.314 0.025 1.00 74.50 84 PRO A CA 1
ATOM 651 C C . PRO A 1 84 ? 7.462 -14.219 -1.207 1.00 74.50 84 PRO A C 1
ATOM 653 O O . PRO A 1 84 ? 8.123 -13.903 -2.196 1.00 74.50 84 PRO A O 1
ATOM 656 N N . TYR A 1 85 ? 6.781 -15.362 -1.170 1.00 74.69 85 TYR A N 1
ATOM 657 C CA . TYR A 1 85 ? 6.823 -16.368 -2.228 1.00 74.69 85 TYR A CA 1
ATOM 658 C C . TYR A 1 85 ? 5.608 -16.318 -3.160 1.00 74.69 85 TYR A C 1
ATOM 660 O O . TYR A 1 85 ? 5.656 -16.910 -4.242 1.00 74.69 85 TYR A O 1
ATOM 668 N N . LYS A 1 86 ? 4.539 -15.613 -2.759 1.00 71.06 86 LYS A N 1
ATOM 669 C CA . LYS A 1 86 ? 3.259 -15.498 -3.475 1.00 71.06 86 LYS A CA 1
ATOM 670 C C . LYS A 1 86 ? 2.801 -14.036 -3.500 1.00 71.06 86 LYS A C 1
ATOM 672 O O . LYS A 1 86 ? 1.987 -13.621 -2.682 1.00 71.06 86 LYS A O 1
ATOM 677 N N . SER A 1 87 ? 3.358 -13.272 -4.436 1.00 79.88 87 SER A N 1
ATOM 678 C CA . SER A 1 87 ? 3.046 -11.859 -4.657 1.00 79.88 87 SER A 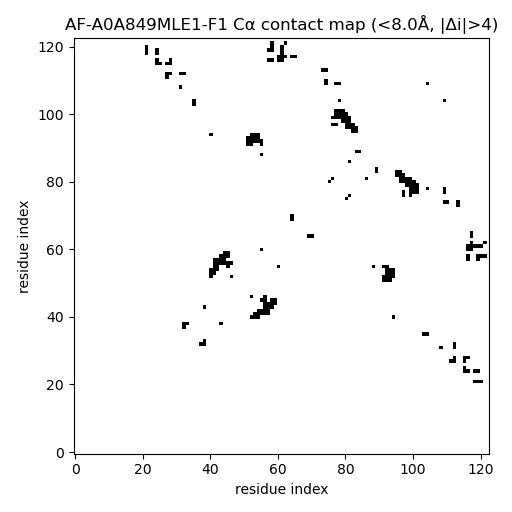CA 1
ATOM 679 C C . SER A 1 87 ? 3.035 -11.557 -6.153 1.00 79.88 87 SER A C 1
ATOM 681 O O . SER A 1 87 ? 3.948 -11.977 -6.869 1.00 79.88 87 SER A O 1
ATOM 683 N N . ASP A 1 88 ? 2.061 -10.765 -6.603 1.00 80.81 88 ASP A N 1
ATOM 684 C CA . ASP A 1 88 ? 1.972 -10.216 -7.970 1.00 80.81 88 ASP A CA 1
ATOM 685 C C . ASP A 1 88 ? 3.199 -9.367 -8.360 1.00 80.81 88 ASP A C 1
ATOM 687 O O . ASP A 1 88 ? 3.463 -9.078 -9.536 1.00 80.81 88 ASP A O 1
ATOM 691 N N . TRP A 1 89 ? 3.980 -8.990 -7.348 1.00 88.25 89 TRP A N 1
ATOM 692 C CA . TRP A 1 89 ? 5.171 -8.160 -7.444 1.00 88.25 89 TRP A CA 1
ATOM 693 C C . TRP A 1 89 ? 6.472 -8.968 -7.431 1.00 88.25 89 TRP A C 1
ATOM 695 O O . TRP A 1 89 ? 7.557 -8.382 -7.474 1.00 88.25 89 TRP A O 1
ATOM 705 N N . LYS A 1 90 ? 6.403 -10.308 -7.397 1.00 86.19 90 LYS A N 1
ATOM 706 C CA . LYS A 1 90 ? 7.587 -11.178 -7.395 1.00 86.19 90 LYS A CA 1
ATOM 707 C C . LYS A 1 90 ? 8.516 -10.833 -8.562 1.00 86.19 90 LYS A C 1
ATOM 709 O O . LYS A 1 90 ? 8.113 -10.811 -9.721 1.00 86.19 90 LYS A O 1
ATOM 714 N N . GLY A 1 91 ? 9.779 -10.556 -8.241 1.00 87.31 91 GLY A N 1
ATOM 715 C CA . GLY A 1 91 ? 10.799 -10.174 -9.218 1.00 87.31 91 GLY A CA 1
ATOM 716 C C . GLY A 1 91 ? 10.733 -8.717 -9.696 1.00 87.31 91 GLY A C 1
ATOM 717 O O . GLY A 1 91 ? 11.684 -8.286 -10.348 1.00 87.31 91 GLY A O 1
ATOM 718 N N . LYS A 1 92 ? 9.687 -7.954 -9.348 1.00 88.88 92 LYS A N 1
ATOM 719 C CA . LYS A 1 92 ? 9.534 -6.519 -9.661 1.00 88.88 92 LYS A CA 1
ATOM 720 C C . LYS A 1 92 ? 9.983 -5.609 -8.513 1.00 88.88 92 LYS A C 1
ATOM 722 O O . LYS A 1 92 ? 10.387 -4.481 -8.764 1.00 88.88 92 LYS A O 1
ATOM 727 N N . ILE A 1 93 ? 9.957 -6.118 -7.284 1.00 91.88 93 ILE A N 1
ATOM 728 C CA . ILE A 1 93 ? 10.365 -5.408 -6.065 1.00 91.88 93 ILE A CA 1
ATOM 729 C C . ILE A 1 93 ? 11.506 -6.142 -5.350 1.00 91.88 93 ILE A C 1
ATOM 731 O O . ILE A 1 93 ? 11.785 -7.304 -5.658 1.00 91.88 93 ILE A O 1
ATOM 735 N N . THR A 1 94 ? 12.167 -5.468 -4.407 1.00 90.75 94 THR A N 1
ATOM 736 C CA . THR A 1 94 ? 13.242 -6.039 -3.569 1.00 90.75 94 THR A CA 1
ATOM 737 C C . THR A 1 94 ? 12.786 -6.445 -2.170 1.00 90.75 94 THR A C 1
ATOM 739 O O . THR A 1 94 ? 13.439 -7.281 -1.547 1.00 90.75 94 THR A O 1
ATOM 742 N N . GLY A 1 95 ? 11.674 -5.897 -1.674 1.00 83.81 95 GLY A N 1
ATOM 743 C CA . GLY A 1 95 ? 11.123 -6.236 -0.367 1.00 83.81 95 GLY A CA 1
ATOM 744 C C . GLY A 1 95 ? 10.629 -7.678 -0.311 1.00 83.81 95 GLY A C 1
ATOM 745 O O . GLY A 1 95 ? 9.966 -8.160 -1.231 1.00 83.81 95 GLY A O 1
ATOM 746 N N . ALA A 1 96 ? 10.953 -8.365 0.786 1.00 75.94 96 ALA A N 1
ATOM 747 C CA . ALA A 1 96 ? 10.544 -9.748 0.996 1.00 75.94 96 ALA A CA 1
ATOM 748 C C . ALA A 1 96 ? 9.066 -9.836 1.405 1.00 75.94 96 ALA A C 1
ATOM 750 O O . ALA A 1 96 ? 8.292 -10.496 0.728 1.00 75.94 96 ALA A O 1
ATOM 751 N N . ALA A 1 97 ? 8.647 -9.162 2.477 1.00 88.12 97 ALA A N 1
ATOM 752 C CA . ALA A 1 97 ? 7.281 -9.253 2.990 1.00 88.12 97 ALA A CA 1
ATOM 753 C C . ALA A 1 97 ? 6.795 -7.904 3.525 1.00 88.12 97 ALA A C 1
ATOM 755 O O . ALA A 1 97 ? 7.558 -7.167 4.149 1.00 88.12 97 ALA A O 1
ATOM 756 N N . MET A 1 98 ? 5.518 -7.603 3.301 1.00 92.75 98 MET A N 1
ATOM 757 C CA . MET A 1 98 ? 4.829 -6.496 3.957 1.00 92.75 98 MET A CA 1
ATOM 758 C C . MET A 1 98 ? 4.462 -6.929 5.385 1.00 92.75 98 MET A C 1
ATOM 760 O O . MET A 1 98 ? 3.905 -8.019 5.538 1.00 92.75 98 MET A O 1
ATOM 764 N N . PRO A 1 99 ? 4.760 -6.125 6.420 1.00 92.38 99 PRO A N 1
ATOM 765 C CA . PRO A 1 99 ? 4.382 -6.443 7.793 1.00 92.38 99 PRO A CA 1
ATOM 766 C C . PRO A 1 99 ? 2.857 -6.344 8.007 1.00 92.38 99 PRO A C 1
ATOM 768 O O . PRO A 1 99 ? 2.187 -5.587 7.300 1.00 92.38 99 PRO A O 1
ATOM 771 N N . PRO A 1 100 ? 2.289 -7.094 8.971 1.00 94.81 100 PRO A N 1
ATOM 772 C CA . PRO A 1 100 ? 0.872 -7.001 9.318 1.00 94.81 100 PRO A CA 1
ATOM 773 C C . PRO A 1 100 ? 0.549 -5.683 10.037 1.00 94.81 100 PRO A C 1
ATOM 775 O O . PRO A 1 100 ? 1.302 -5.264 10.913 1.00 94.81 100 PRO A O 1
ATOM 778 N N . ASN A 1 101 ? -0.609 -5.082 9.738 1.00 95.50 101 ASN A N 1
ATOM 779 C CA . ASN A 1 101 ? -1.107 -3.874 10.419 1.00 95.50 101 ASN A CA 1
ATOM 780 C C . ASN A 1 101 ? -2.310 -4.138 11.339 1.00 95.50 101 ASN A C 1
ATOM 782 O O . ASN A 1 101 ? -2.864 -3.206 11.928 1.00 95.50 101 ASN A O 1
ATOM 786 N N . LYS A 1 102 ? -2.747 -5.396 11.488 1.00 94.75 102 LYS A N 1
ATOM 787 C CA . LYS A 1 102 ? -3.843 -5.745 12.400 1.00 94.75 102 LYS A CA 1
ATOM 788 C C . LYS A 1 102 ? -3.508 -5.315 13.831 1.00 94.75 102 LYS A C 1
ATOM 790 O O . LYS A 1 102 ? -2.505 -5.744 14.390 1.00 94.75 102 LYS A O 1
ATOM 795 N N . GLY A 1 103 ? -4.395 -4.524 14.434 1.00 92.44 103 GLY A N 1
ATOM 796 C CA . GLY A 1 103 ? -4.216 -3.991 15.788 1.00 92.44 103 GLY A CA 1
ATOM 797 C C . GLY A 1 103 ? -3.414 -2.688 15.851 1.00 92.44 103 GLY A C 1
ATOM 798 O O . GLY A 1 103 ? -3.346 -2.096 16.922 1.00 92.44 103 GLY A O 1
ATOM 799 N N . ILE A 1 104 ? -2.852 -2.239 14.722 1.00 92.81 104 ILE A N 1
ATOM 800 C CA . ILE A 1 104 ? -2.216 -0.922 14.555 1.00 92.81 104 ILE A CA 1
ATOM 801 C C . ILE A 1 104 ? -3.158 0.014 13.788 1.00 92.81 104 ILE A C 1
ATOM 803 O O . ILE A 1 104 ? -3.291 1.176 14.150 1.00 92.81 104 ILE A O 1
ATOM 807 N N . MET A 1 105 ? -3.839 -0.514 12.767 1.00 95.81 105 MET A N 1
ATOM 808 C CA . MET A 1 105 ? -4.888 0.178 12.017 1.00 95.81 105 MET A CA 1
ATOM 809 C C . MET A 1 105 ? -6.260 -0.420 12.324 1.00 95.81 105 MET A C 1
ATOM 811 O O . MET A 1 105 ? -6.408 -1.645 12.434 1.00 95.81 105 MET A O 1
ATOM 815 N N . SER A 1 106 ? -7.276 0.434 12.403 1.00 96.50 106 SER A N 1
ATOM 816 C CA . SER A 1 106 ? -8.675 0.015 12.399 1.00 96.50 106 SER A CA 1
ATOM 817 C C . SER A 1 106 ? -9.114 -0.445 11.007 1.00 96.50 106 SER A C 1
ATOM 819 O O . SER A 1 106 ? -8.567 -0.043 9.979 1.00 96.50 106 SER A O 1
ATOM 821 N N . ASP A 1 107 ? -10.169 -1.260 10.957 1.00 95.75 107 ASP A N 1
ATOM 822 C CA . ASP A 1 107 ? -10.768 -1.675 9.688 1.00 95.75 107 ASP A CA 1
ATOM 823 C C . ASP A 1 107 ? -11.240 -0.466 8.869 1.00 95.75 107 ASP A C 1
ATOM 825 O O . ASP A 1 107 ? -11.100 -0.462 7.650 1.00 95.75 107 ASP A O 1
ATOM 829 N N . PHE A 1 108 ? -11.749 0.581 9.522 1.00 95.50 108 PHE A N 1
ATOM 830 C CA . PHE A 1 108 ? -12.158 1.810 8.845 1.00 95.50 108 PHE A CA 1
AT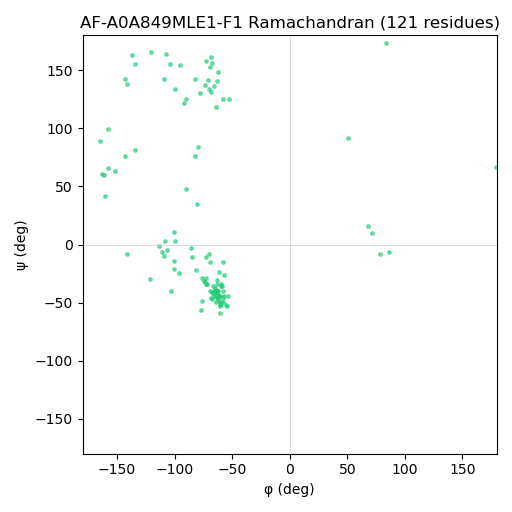OM 831 C C . PHE A 1 108 ? -10.976 2.507 8.157 1.00 95.50 108 PHE A C 1
ATOM 833 O O . PHE A 1 108 ? -11.075 2.831 6.976 1.00 95.50 108 PHE A O 1
ATOM 840 N N . GLU A 1 109 ? -9.849 2.683 8.851 1.00 96.44 109 GLU A N 1
ATOM 841 C CA . GLU A 1 109 ? -8.641 3.307 8.289 1.00 96.44 109 GLU A CA 1
ATOM 842 C C . GLU A 1 109 ? -8.058 2.489 7.138 1.00 96.44 109 GLU A C 1
ATOM 844 O O . GLU A 1 109 ? -7.680 3.056 6.116 1.00 96.44 109 GLU A O 1
ATOM 849 N N . ILE A 1 110 ? -8.046 1.156 7.261 1.00 96.50 110 ILE A N 1
ATOM 850 C CA . ILE A 1 110 ? -7.596 0.261 6.186 1.00 96.50 110 ILE A CA 1
ATOM 851 C C . ILE A 1 110 ? -8.456 0.451 4.937 1.00 96.50 110 ILE A C 1
ATOM 853 O O . ILE A 1 110 ? -7.922 0.628 3.843 1.00 96.50 110 ILE A O 1
ATOM 857 N N . ASN A 1 111 ? -9.784 0.432 5.094 1.00 95.00 111 ASN A N 1
ATOM 858 C CA . ASN A 1 111 ? -10.695 0.608 3.967 1.00 95.00 111 ASN A CA 1
ATOM 859 C C . ASN A 1 111 ? -10.545 2.001 3.344 1.00 95.00 111 ASN A C 1
ATOM 861 O O . ASN A 1 111 ? -10.495 2.119 2.120 1.00 95.00 111 ASN A O 1
ATOM 865 N N . LYS A 1 112 ? -10.435 3.039 4.180 1.00 94.56 112 LYS A N 1
ATOM 866 C CA . LYS A 1 112 ? -10.270 4.429 3.751 1.00 94.56 112 LYS A CA 1
ATOM 867 C C . LYS A 1 112 ? -8.989 4.617 2.936 1.00 94.56 112 LYS A C 1
ATOM 869 O O . LYS A 1 112 ? -9.056 5.082 1.802 1.00 94.56 112 LYS A O 1
ATOM 874 N N . LEU A 1 113 ? -7.847 4.167 3.463 1.00 95.31 113 LEU A N 1
ATOM 875 C CA . LEU A 1 113 ? -6.566 4.212 2.755 1.00 95.31 113 LEU A CA 1
ATOM 876 C C . LEU A 1 113 ? -6.638 3.453 1.426 1.00 95.31 113 LEU A C 1
ATOM 878 O O . LEU A 1 113 ? -6.191 3.955 0.398 1.00 95.31 113 LEU A O 1
ATOM 882 N N . LEU A 1 114 ? -7.213 2.249 1.431 1.00 94.06 114 LEU A N 1
ATOM 883 C CA . LEU A 1 114 ? -7.288 1.427 0.230 1.00 94.06 114 LEU A CA 1
ATOM 884 C C . LEU A 1 114 ? -8.183 2.053 -0.849 1.00 94.06 114 LEU A C 1
ATOM 886 O O . LEU A 1 114 ? -7.813 2.041 -2.019 1.00 94.06 114 LEU A O 1
ATOM 890 N N . VAL A 1 115 ? -9.326 2.636 -0.478 1.00 92.25 115 VAL A N 1
ATOM 891 C CA . VAL A 1 115 ? -10.187 3.372 -1.421 1.00 92.25 115 VAL A CA 1
ATOM 892 C C . VAL A 1 115 ? -9.440 4.560 -2.022 1.00 92.25 115 VAL A C 1
ATOM 894 O O . VAL A 1 115 ? -9.491 4.746 -3.238 1.00 92.25 115 VAL A O 1
ATOM 897 N N . ALA A 1 116 ? -8.709 5.323 -1.207 1.00 92.44 116 ALA A N 1
ATOM 898 C CA . ALA A 1 116 ? -7.923 6.450 -1.692 1.00 92.44 116 ALA A CA 1
ATOM 899 C C . ALA A 1 116 ? -6.829 5.995 -2.677 1.00 92.44 116 ALA A C 1
ATOM 901 O O . ALA A 1 116 ? -6.726 6.550 -3.770 1.00 92.44 116 ALA A O 1
ATOM 902 N N . ILE A 1 117 ? -6.088 4.922 -2.355 1.00 92.62 117 ILE A N 1
ATOM 903 C CA . ILE A 1 117 ? -5.087 4.314 -3.253 1.00 92.62 117 ILE A CA 1
ATOM 904 C C . ILE A 1 117 ? -5.726 3.876 -4.573 1.00 92.62 117 ILE A C 1
ATOM 906 O O . ILE A 1 117 ? -5.215 4.210 -5.636 1.00 92.62 117 ILE A O 1
ATOM 910 N N . LEU A 1 118 ? -6.839 3.141 -4.529 1.00 90.94 118 LEU A N 1
ATOM 911 C CA . LEU A 1 118 ? -7.500 2.636 -5.737 1.00 90.94 118 LEU A CA 1
ATOM 912 C C . LEU A 1 118 ? -8.156 3.744 -6.574 1.00 90.94 118 LEU A C 1
ATOM 914 O O . LEU A 1 118 ? -8.465 3.509 -7.738 1.00 90.94 118 LEU A O 1
ATOM 918 N N . SER A 1 119 ? -8.334 4.938 -6.006 1.00 89.38 119 SER A N 1
ATOM 919 C CA . SER A 1 119 ? -8.834 6.125 -6.709 1.00 89.38 119 SER A CA 1
ATOM 920 C C . SER A 1 119 ? -7.731 6.921 -7.417 1.00 89.38 119 SER A C 1
ATOM 922 O O . SER A 1 119 ? -8.034 7.916 -8.079 1.00 89.38 119 SER A O 1
ATOM 924 N N . LEU A 1 120 ? -6.458 6.522 -7.289 1.00 88.38 120 LEU A N 1
ATOM 925 C CA . LEU A 1 120 ? -5.360 7.145 -8.025 1.00 88.38 120 LEU A CA 1
ATOM 926 C C . LEU A 1 120 ? -5.534 6.910 -9.530 1.00 88.38 120 LEU A C 1
ATOM 928 O O . LEU A 1 120 ? -5.533 5.776 -10.006 1.00 88.38 120 LEU A O 1
ATOM 932 N N . ASP A 1 121 ? -5.673 8.007 -10.272 1.00 71.62 121 ASP A N 1
ATOM 933 C CA . ASP A 1 121 ? -5.953 7.984 -11.703 1.00 71.62 121 ASP A CA 1
ATOM 934 C C . ASP A 1 121 ? -4.672 7.785 -12.532 1.00 71.62 121 ASP A C 1
ATOM 936 O O . ASP A 1 121 ? -3.601 8.325 -12.232 1.00 71.62 121 ASP A O 1
ATOM 940 N N . ASN A 1 122 ? -4.788 7.019 -13.615 1.00 56.00 122 ASN A N 1
ATOM 941 C CA . ASN A 1 122 ? -3.684 6.689 -14.513 1.00 56.00 122 ASN A CA 1
ATOM 942 C C . ASN A 1 122 ? -3.448 7.821 -15.513 1.00 56.00 122 ASN A C 1
ATOM 944 O O . ASN A 1 122 ? -3.835 7.699 -16.675 1.00 56.00 122 ASN A O 1
ATOM 948 N N . LYS A 1 123 ? -2.827 8.920 -15.087 1.00 41.66 123 LYS A N 1
ATOM 949 C CA . LYS A 1 123 ? -2.272 9.892 -16.042 1.00 41.66 123 LYS A CA 1
ATOM 950 C C . LYS A 1 123 ? -0.841 9.548 -16.428 1.00 41.66 123 LYS A C 1
ATOM 952 O O . LYS A 1 123 ? -0.058 9.145 -15.537 1.00 41.66 123 LYS A O 1
#

Foldseek 3Di:
DDDDPDPDDDDDPDPPPLVVLLVVLVVLLVVLCVLQVVVVQEACDDDPDPDQGQDYHLQVVLVVPLPPPCLVVQLCCQAAKDAQVDDPCNVRHDHRMGHHCNVVDDSVSSSSNNVSSNSDDDD

Mean predicted aligned error: 9.5 Å